Protein AF-A0A4S0MYR0-F1 (afdb_monomer_lite)

pLDDT: mean 72.83, std 17.64, range [42.56, 96.19]

Structure (mmCIF, N/CA/C/O backbone):
data_AF-A0A4S0MYR0-F1
#
_entry.id   AF-A0A4S0MYR0-F1
#
loop_
_atom_site.group_PDB
_atom_site.id
_atom_site.type_symbol
_atom_site.label_atom_id
_atom_site.label_alt_id
_atom_site.label_comp_id
_atom_site.label_asym_id
_atom_site.label_entity_id
_atom_site.label_seq_id
_atom_site.pdbx_PDB_ins_code
_atom_site.Cartn_x
_atom_site.Cartn_y
_atom_site.Cartn_z
_atom_site.occupancy
_atom_site.B_iso_or_equiv
_atom_site.auth_seq_id
_atom_site.auth_comp_id
_atom_site.auth_asym_id
_atom_site.auth_atom_id
_atom_site.pdbx_PDB_model_num
ATOM 1 N N . LEU A 1 1 ? -8.729 -3.892 2.488 1.00 91.56 1 LEU A N 1
ATOM 2 C CA . LEU A 1 1 ? -7.542 -4.515 1.867 1.00 91.56 1 LEU A CA 1
ATOM 3 C C . LEU A 1 1 ? -7.218 -3.706 0.624 1.00 91.56 1 LEU A C 1
ATOM 5 O O . LEU A 1 1 ? -8.110 -3.538 -0.197 1.00 91.56 1 LEU A O 1
ATOM 9 N N . ILE A 1 2 ? -6.002 -3.182 0.514 1.00 94.56 2 ILE A N 1
ATOM 10 C CA . ILE A 1 2 ? -5.519 -2.456 -0.670 1.00 94.56 2 ILE A CA 1
ATOM 11 C C . ILE A 1 2 ? -4.563 -3.374 -1.428 1.00 94.56 2 ILE A C 1
ATOM 13 O O . ILE A 1 2 ? -3.696 -3.988 -0.813 1.00 94.56 2 ILE A O 1
ATOM 17 N N . VAL A 1 3 ? -4.707 -3.454 -2.749 1.00 94.19 3 VAL A N 1
ATOM 18 C CA . VAL A 1 3 ? -3.773 -4.165 -3.633 1.00 94.19 3 VAL A CA 1
ATOM 19 C C . VAL A 1 3 ? -3.259 -3.166 -4.656 1.00 94.19 3 VAL A C 1
ATOM 21 O O . VAL A 1 3 ? -4.062 -2.503 -5.309 1.00 94.19 3 VAL A O 1
ATOM 24 N N . MET A 1 4 ? -1.940 -3.034 -4.787 1.00 91.19 4 MET A N 1
ATOM 25 C CA . MET A 1 4 ? -1.348 -2.111 -5.755 1.00 91.19 4 MET A CA 1
ATOM 26 C C . MET A 1 4 ? -0.066 -2.656 -6.380 1.00 91.19 4 MET A C 1
ATOM 28 O O . MET A 1 4 ? 0.728 -3.336 -5.726 1.00 91.19 4 MET A O 1
ATOM 32 N N . GLY A 1 5 ? 0.121 -2.328 -7.659 1.00 86.94 5 GLY A N 1
ATOM 33 C CA . GLY A 1 5 ? 1.371 -2.561 -8.372 1.00 86.94 5 GLY A CA 1
ATOM 34 C C . GLY A 1 5 ? 2.444 -1.577 -7.915 1.00 86.94 5 GLY A C 1
ATOM 35 O O . GLY A 1 5 ? 2.153 -0.400 -7.686 1.00 86.94 5 GLY A O 1
ATOM 36 N N . VAL A 1 6 ? 3.678 -2.054 -7.772 1.00 84.31 6 VAL A N 1
ATOM 37 C CA . VAL A 1 6 ? 4.830 -1.225 -7.410 1.00 84.31 6 VAL A CA 1
ATOM 38 C C . VAL A 1 6 ? 6.012 -1.523 -8.320 1.00 84.31 6 VAL A C 1
ATOM 40 O O . VAL A 1 6 ? 6.336 -2.676 -8.596 1.00 84.31 6 VAL A O 1
ATOM 43 N N . THR A 1 7 ? 6.693 -0.475 -8.765 1.00 76.56 7 THR A N 1
ATOM 44 C CA . THR A 1 7 ? 7.969 -0.615 -9.467 1.00 76.56 7 THR A CA 1
ATOM 45 C C . THR A 1 7 ? 9.078 -0.688 -8.427 1.00 76.56 7 THR A C 1
ATOM 47 O O . THR A 1 7 ? 9.278 0.265 -7.670 1.00 76.56 7 THR A O 1
ATOM 50 N N . ARG A 1 8 ? 9.803 -1.808 -8.371 1.00 70.12 8 ARG A N 1
ATOM 51 C CA . ARG A 1 8 ? 11.020 -1.903 -7.561 1.00 70.12 8 ARG A CA 1
ATOM 52 C C . ARG A 1 8 ? 12.162 -1.230 -8.328 1.00 70.12 8 ARG A C 1
ATOM 54 O O . ARG A 1 8 ? 12.394 -1.551 -9.490 1.00 70.12 8 ARG A O 1
ATOM 61 N N . ARG A 1 9 ? 12.886 -0.303 -7.696 1.00 66.75 9 ARG A N 1
ATOM 62 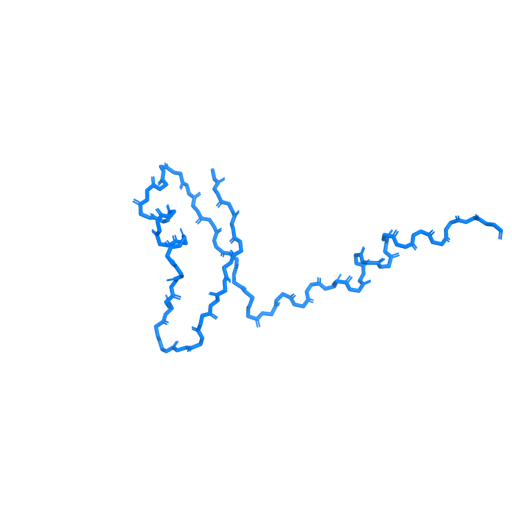C CA . ARG A 1 9 ? 14.185 0.150 -8.219 1.00 66.75 9 ARG A CA 1
ATOM 63 C C . ARG A 1 9 ? 15.250 -0.848 -7.765 1.00 66.75 9 ARG A C 1
ATOM 65 O O . ARG A 1 9 ? 15.298 -1.169 -6.583 1.00 66.75 9 ARG A O 1
ATOM 72 N N . GLN A 1 10 ? 16.048 -1.377 -8.693 1.00 58.34 10 GLN A N 1
ATOM 73 C CA . GLN A 1 10 ? 17.103 -2.343 -8.367 1.00 58.34 10 GLN A CA 1
ATOM 74 C C . GLN A 1 10 ? 18.177 -1.687 -7.477 1.00 58.34 10 GLN A C 1
ATOM 76 O O . GLN A 1 10 ? 18.687 -0.619 -7.814 1.00 58.34 10 GLN A O 1
ATOM 81 N N . GLY A 1 11 ? 18.488 -2.326 -6.345 1.00 58.66 11 GLY A N 1
ATOM 82 C CA . GLY A 1 11 ? 19.435 -1.894 -5.310 1.00 58.66 11 GLY A CA 1
ATOM 83 C C . GLY A 1 11 ? 19.321 -2.795 -4.070 1.00 58.66 11 GLY A C 1
ATOM 84 O O . GLY A 1 11 ? 18.317 -3.491 -3.922 1.00 58.66 11 GLY A O 1
ATOM 85 N N . GLU A 1 12 ? 20.343 -2.823 -3.204 1.00 56.34 12 GLU A N 1
ATOM 86 C CA . GLU A 1 12 ? 20.383 -3.695 -2.006 1.00 56.34 12 GLU A CA 1
ATOM 87 C C . GLU A 1 12 ? 19.239 -3.417 -1.012 1.00 56.34 12 GLU A C 1
ATOM 89 O O . GLU A 1 12 ? 18.837 -4.307 -0.263 1.00 56.34 12 GLU A O 1
ATOM 94 N N . GLU A 1 13 ? 18.652 -2.217 -1.057 1.00 62.25 13 GLU A N 1
ATOM 95 C CA . GLU A 1 13 ? 17.450 -1.866 -0.308 1.00 62.25 13 GLU A CA 1
ATOM 96 C C . GLU A 1 13 ? 16.223 -1.783 -1.219 1.00 62.25 13 GLU A C 1
ATOM 98 O O . GLU A 1 13 ? 16.224 -1.167 -2.286 1.00 62.25 13 GLU A O 1
ATOM 103 N N . LEU A 1 14 ? 15.131 -2.384 -0.753 1.00 66.12 14 LEU A N 1
ATOM 104 C CA . LEU A 1 14 ? 13.816 -2.339 -1.381 1.00 66.12 14 LEU A CA 1
ATOM 105 C C . LEU A 1 14 ? 13.207 -0.943 -1.228 1.00 66.12 14 LEU A C 1
ATOM 107 O O . LEU A 1 14 ? 12.326 -0.726 -0.397 1.00 66.12 14 LEU A O 1
ATOM 111 N N . ILE A 1 15 ? 13.689 0.025 -2.006 1.00 71.19 15 ILE A N 1
ATOM 112 C CA . ILE A 1 15 ? 13.196 1.399 -1.917 1.00 71.19 15 ILE A CA 1
ATOM 113 C C . ILE A 1 15 ? 11.848 1.495 -2.640 1.00 71.19 15 ILE A C 1
ATOM 115 O O . ILE A 1 15 ? 11.757 1.412 -3.868 1.00 71.19 15 ILE A O 1
ATOM 119 N N . PHE A 1 16 ? 10.784 1.681 -1.859 1.00 81.94 16 PHE A N 1
ATOM 120 C CA . PHE A 1 16 ? 9.450 2.000 -2.356 1.00 81.94 16 PHE A CA 1
ATOM 121 C C . PHE A 1 16 ? 9.365 3.462 -2.814 1.00 81.94 16 PHE A C 1
ATOM 123 O O . PHE A 1 16 ? 9.959 4.352 -2.208 1.00 81.94 16 PHE A O 1
ATOM 130 N N . GLY A 1 17 ? 8.571 3.733 -3.853 1.00 82.62 17 GLY A N 1
ATOM 131 C CA . GLY A 1 17 ? 8.261 5.107 -4.261 1.00 82.62 17 GLY A CA 1
ATOM 132 C C . GLY A 1 17 ? 7.453 5.877 -3.205 1.00 82.62 17 GLY A C 1
ATOM 133 O O . GLY A 1 17 ? 6.905 5.294 -2.262 1.00 82.62 17 GLY A O 1
ATOM 134 N N . GLU A 1 18 ? 7.334 7.195 -3.382 1.00 86.06 18 GLU A N 1
ATOM 135 C CA . GLU A 1 18 ? 6.610 8.078 -2.453 1.00 86.06 18 GLU A CA 1
ATOM 136 C C . GLU A 1 18 ? 5.156 7.646 -2.242 1.00 86.06 18 GLU A C 1
ATOM 138 O O . GLU A 1 18 ? 4.682 7.581 -1.107 1.00 86.06 18 GLU A O 1
ATOM 143 N N . THR A 1 19 ? 4.462 7.278 -3.322 1.00 89.31 19 THR A N 1
ATOM 144 C CA . THR A 1 19 ? 3.067 6.827 -3.271 1.00 89.31 19 THR A CA 1
ATOM 145 C C . THR A 1 19 ? 2.915 5.585 -2.401 1.00 89.31 19 THR A C 1
ATOM 147 O O . THR A 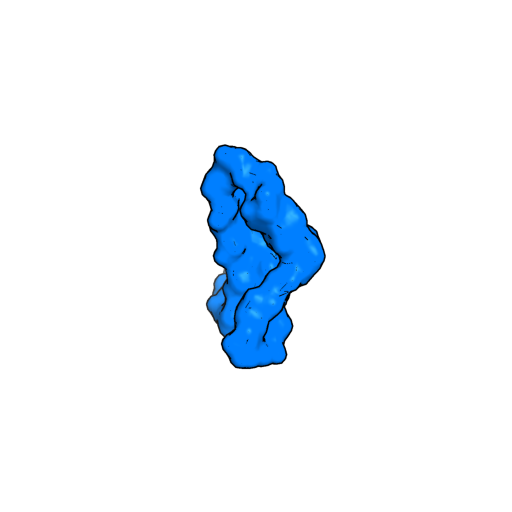1 19 ? 2.108 5.568 -1.473 1.00 89.31 19 THR A O 1
ATOM 150 N N . THR A 1 20 ? 3.724 4.558 -2.656 1.00 89.69 20 THR A N 1
ATOM 151 C CA . THR A 1 20 ? 3.707 3.313 -1.883 1.00 89.69 20 THR A CA 1
ATOM 152 C C . THR A 1 20 ? 4.045 3.577 -0.418 1.00 89.69 20 THR A C 1
ATOM 154 O O . THR A 1 20 ? 3.373 3.06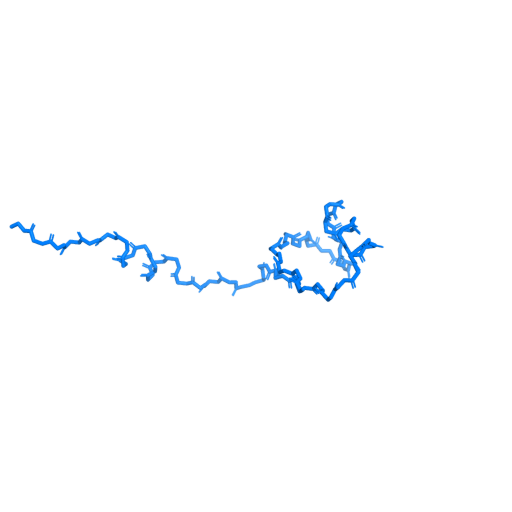2 0.473 1.00 89.69 20 THR A O 1
ATOM 157 N N . THR A 1 21 ? 5.025 4.443 -0.153 1.00 90.75 21 THR A N 1
ATOM 158 C CA . THR A 1 21 ? 5.406 4.837 1.209 1.00 90.75 21 THR A CA 1
ATOM 159 C C . THR A 1 21 ? 4.261 5.537 1.942 1.00 90.75 21 THR A C 1
ATOM 161 O O . THR A 1 21 ? 3.986 5.227 3.102 1.00 90.75 21 THR A O 1
ATOM 164 N N . ALA A 1 22 ? 3.558 6.458 1.280 1.00 92.94 22 ALA A N 1
ATOM 165 C CA . ALA A 1 22 ? 2.422 7.162 1.865 1.00 92.94 22 ALA A CA 1
ATOM 166 C C . ALA A 1 22 ? 1.260 6.210 2.191 1.00 92.94 22 ALA A C 1
ATOM 168 O O . ALA A 1 22 ? 0.673 6.313 3.269 1.00 92.94 22 ALA A O 1
ATOM 169 N N . VAL A 1 23 ? 0.967 5.260 1.296 1.00 92.75 23 VAL A N 1
ATOM 170 C CA . VAL A 1 23 ? -0.075 4.242 1.501 1.00 92.75 23 VAL A CA 1
ATOM 171 C C . VAL A 1 23 ? 0.281 3.327 2.671 1.00 92.75 23 VAL A C 1
ATOM 173 O O . VAL A 1 23 ? -0.534 3.165 3.578 1.00 92.75 23 VAL A O 1
ATOM 176 N N . LEU A 1 24 ? 1.504 2.787 2.708 1.00 90.62 24 LEU A N 1
ATOM 177 C CA . LEU A 1 24 ? 1.961 1.917 3.798 1.00 90.62 24 LEU A CA 1
ATOM 178 C C . LEU A 1 24 ? 1.926 2.616 5.162 1.00 90.62 24 LEU A C 1
ATOM 180 O O . LEU A 1 24 ? 1.567 1.996 6.157 1.00 90.62 24 LEU A O 1
ATOM 184 N N . ARG A 1 25 ? 2.268 3.909 5.219 1.00 93.62 25 ARG A N 1
ATOM 185 C CA . ARG A 1 25 ? 2.286 4.675 6.477 1.00 93.62 25 ARG A CA 1
ATOM 186 C C . ARG A 1 25 ? 0.902 5.045 7.005 1.00 93.62 25 ARG A C 1
ATOM 188 O O . ARG A 1 25 ? 0.784 5.335 8.191 1.00 93.62 25 ARG A O 1
ATOM 195 N N . ARG A 1 26 ? -0.112 5.134 6.141 1.00 96.00 26 ARG A N 1
ATOM 196 C CA . ARG A 1 26 ? -1.419 5.723 6.491 1.00 96.00 26 ARG A CA 1
ATOM 197 C C . ARG A 1 26 ? -2.594 4.759 6.376 1.00 96.00 26 ARG A C 1
ATOM 199 O O . ARG A 1 26 ? -3.669 5.084 6.871 1.00 96.00 26 ARG A O 1
ATOM 206 N N . SER A 1 27 ? -2.434 3.617 5.709 1.00 93.88 27 SER A N 1
ATOM 207 C CA . SER A 1 27 ? -3.543 2.688 5.496 1.00 93.88 27 SER A CA 1
ATOM 208 C C . SER A 1 27 ? -4.012 2.071 6.821 1.00 93.88 27 SER A C 1
ATOM 210 O O . SER A 1 27 ? -3.210 1.438 7.506 1.00 93.88 27 SER A O 1
ATOM 212 N N . PRO A 1 28 ? -5.312 2.160 7.163 1.00 95.31 28 PRO A N 1
ATOM 213 C CA . PRO A 1 28 ? -5.877 1.482 8.329 1.00 95.31 28 PRO A CA 1
ATOM 214 C C . PRO A 1 28 ? -6.180 -0.002 8.061 1.00 95.31 28 PRO A C 1
ATOM 216 O O . PRO A 1 28 ? -6.728 -0.690 8.917 1.00 95.31 28 PRO A O 1
ATOM 219 N N . CYS A 1 29 ? -5.896 -0.500 6.853 1.00 95.00 29 CYS A N 1
ATOM 220 C CA . CYS A 1 29 ? -6.202 -1.865 6.445 1.00 95.00 29 CYS A CA 1
ATOM 221 C C . CYS A 1 29 ? -4.985 -2.551 5.805 1.00 95.00 29 CYS A C 1
ATOM 223 O O . CYS A 1 29 ? -4.055 -1.860 5.376 1.00 95.00 29 CYS A O 1
ATOM 225 N N . PRO A 1 30 ? -4.990 -3.893 5.692 1.00 96.19 30 PRO A N 1
ATOM 226 C CA . PRO A 1 30 ? -3.879 -4.617 5.085 1.00 96.19 30 PRO A CA 1
ATOM 227 C C . PRO A 1 30 ? -3.602 -4.139 3.652 1.00 96.19 30 PRO A C 1
ATOM 229 O O . PRO A 1 30 ? -4.542 -3.862 2.897 1.00 96.19 30 PRO A O 1
ATOM 232 N N . VAL A 1 31 ? -2.320 -4.055 3.290 1.00 94.38 31 VAL A N 1
ATOM 233 C CA . VAL A 1 31 ? -1.837 -3.628 1.968 1.00 94.38 31 VAL A CA 1
ATOM 234 C C . VAL A 1 31 ? -1.000 -4.750 1.361 1.00 94.38 31 VAL A C 1
ATOM 236 O O . VAL A 1 31 ? -0.083 -5.256 2.002 1.00 94.38 31 VAL A O 1
ATOM 239 N N . VAL A 1 32 ? -1.309 -5.127 0.125 1.00 93.06 32 VAL A N 1
ATOM 240 C CA . VAL A 1 32 ? -0.570 -6.114 -0.667 1.00 93.06 32 VAL A CA 1
ATOM 241 C C . VAL A 1 32 ? 0.113 -5.385 -1.815 1.00 93.06 32 VAL A C 1
ATOM 243 O O . VAL A 1 32 ? -0.545 -4.719 -2.619 1.00 93.06 32 VAL A O 1
ATOM 246 N N . LEU A 1 33 ? 1.436 -5.509 -1.882 1.00 88.62 33 LEU A N 1
ATOM 247 C CA . LEU A 1 33 ? 2.252 -4.923 -2.938 1.00 88.62 33 LEU A CA 1
ATOM 248 C C . LEU A 1 33 ? 2.647 -6.006 -3.931 1.00 88.62 33 LEU A C 1
ATOM 250 O O . LEU A 1 33 ? 3.180 -7.043 -3.539 1.00 88.62 33 LEU A O 1
ATOM 254 N N . ILE A 1 34 ? 2.396 -5.748 -5.209 1.00 86.94 34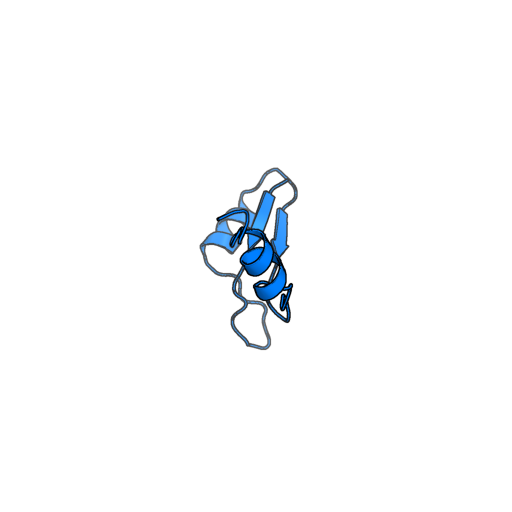 ILE A N 1
ATOM 255 C CA . ILE A 1 34 ? 2.781 -6.636 -6.303 1.00 86.94 34 ILE A CA 1
ATOM 256 C C . ILE A 1 34 ? 3.912 -5.955 -7.072 1.00 86.94 34 ILE A C 1
ATOM 258 O O . ILE A 1 34 ? 3.685 -4.933 -7.720 1.00 86.94 34 ILE A O 1
ATOM 262 N N . SER A 1 35 ? 5.131 -6.486 -6.960 1.00 79.25 35 SER A N 1
ATOM 263 C CA . SER A 1 35 ? 6.291 -6.033 -7.731 1.00 79.25 35 SER A CA 1
ATOM 264 C C . SER A 1 35 ? 6.534 -6.938 -8.931 1.00 79.25 35 SER A C 1
ATOM 266 O O . SER A 1 35 ? 6.376 -8.159 -8.851 1.00 79.25 35 SER A O 1
ATOM 268 N N . ASP A 1 36 ? 6.941 -6.337 -10.042 1.00 71.81 36 ASP A N 1
ATOM 269 C CA . ASP A 1 36 ? 7.327 -7.080 -11.233 1.00 71.81 36 ASP A CA 1
ATOM 270 C C . ASP A 1 36 ? 8.794 -7.509 -11.127 1.00 71.81 36 ASP A C 1
ATOM 272 O O . ASP A 1 36 ? 9.702 -6.784 -11.520 1.00 71.81 36 ASP A O 1
ATOM 276 N N . GLU A 1 37 ? 9.040 -8.672 -10.525 1.00 60.75 37 GLU A N 1
ATOM 277 C CA . GLU A 1 37 ? 10.318 -9.362 -10.742 1.00 60.75 37 GLU A CA 1
ATOM 278 C C . GLU A 1 37 ? 10.200 -10.346 -11.918 1.00 60.75 37 GLU A C 1
ATOM 280 O O . GLU A 1 37 ? 11.198 -10.601 -12.582 1.00 60.75 37 GLU A O 1
ATOM 285 N N . ARG A 1 38 ? 8.998 -10.900 -12.167 1.00 52.75 38 ARG A N 1
ATOM 286 C CA . ARG A 1 38 ? 8.604 -11.751 -13.308 1.00 52.75 38 ARG A CA 1
ATOM 287 C C . ARG A 1 38 ? 7.082 -11.941 -13.342 1.00 52.75 38 ARG A C 1
ATOM 289 O O . ARG A 1 38 ? 6.602 -13.073 -13.258 1.00 52.75 38 ARG A O 1
ATOM 296 N N . VAL A 1 39 ? 6.294 -10.883 -13.502 1.00 50.84 39 VAL A N 1
ATOM 297 C CA . VAL A 1 39 ? 4.924 -11.082 -14.009 1.00 50.84 39 VAL A CA 1
ATOM 298 C C . VAL A 1 39 ? 5.000 -11.083 -15.538 1.00 50.84 39 VAL A C 1
ATOM 300 O O . VAL A 1 39 ? 4.356 -10.299 -16.214 1.00 50.84 39 VAL A O 1
ATOM 303 N N . GLN A 1 40 ? 5.732 -12.052 -16.111 1.00 50.16 40 GLN A N 1
ATOM 304 C CA . GLN A 1 40 ? 5.452 -12.529 -17.474 1.00 50.16 40 GLN A CA 1
ATOM 305 C C . GLN A 1 40 ? 4.146 -13.334 -17.451 1.00 50.16 40 GLN A C 1
ATOM 307 O O . GLN A 1 40 ? 4.094 -14.504 -17.819 1.00 50.16 40 GLN A O 1
ATOM 312 N N . ARG A 1 41 ? 3.082 -12.739 -16.913 1.00 49.72 41 ARG A N 1
ATOM 313 C CA . ARG A 1 41 ? 1.756 -13.326 -16.950 1.00 49.72 41 ARG A CA 1
ATOM 314 C C . ARG A 1 41 ? 1.139 -12.905 -18.260 1.00 49.72 41 ARG A C 1
ATOM 316 O O . ARG A 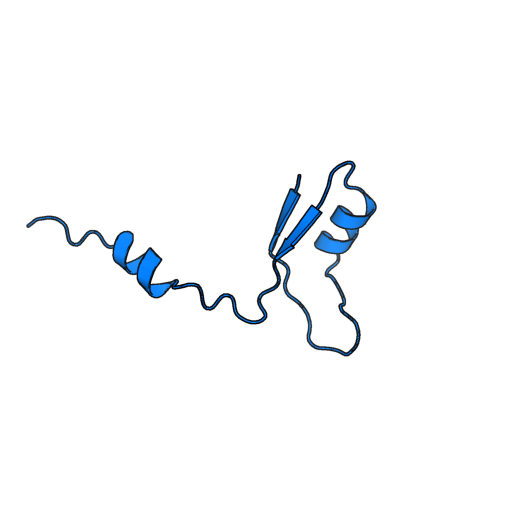1 41 ? 0.370 -11.953 -18.280 1.00 49.72 41 ARG A O 1
ATOM 323 N N . ASP A 1 42 ? 1.512 -13.633 -19.304 1.00 48.84 42 ASP A N 1
ATOM 324 C CA . ASP A 1 42 ? 0.615 -13.953 -20.408 1.00 48.84 42 ASP A CA 1
ATOM 325 C C . ASP A 1 42 ? -0.234 -12.768 -20.895 1.00 48.84 42 ASP A C 1
ATOM 327 O O . ASP A 1 42 ? -1.457 -12.833 -21.050 1.00 48.84 42 ASP A O 1
ATOM 331 N N . GLU A 1 43 ? 0.432 -11.630 -21.104 1.00 52.81 43 GLU A N 1
ATOM 332 C CA . GLU A 1 43 ? -0.176 -10.481 -21.770 1.00 52.81 43 GLU A CA 1
ATOM 333 C C . GLU A 1 43 ? -0.597 -10.898 -23.188 1.00 52.81 43 GLU A C 1
ATOM 335 O O . GLU A 1 43 ? -1.677 -10.527 -23.642 1.00 52.81 43 GLU A O 1
ATOM 340 N N . SER A 1 44 ? 0.163 -11.819 -23.801 1.00 50.97 44 SER A N 1
ATOM 341 C CA . SER A 1 44 ? -0.188 -12.504 -25.047 1.00 50.97 44 SER A CA 1
ATOM 342 C C . SER A 1 44 ? -1.478 -13.337 -24.964 1.00 50.97 44 SER A C 1
ATOM 344 O O . SE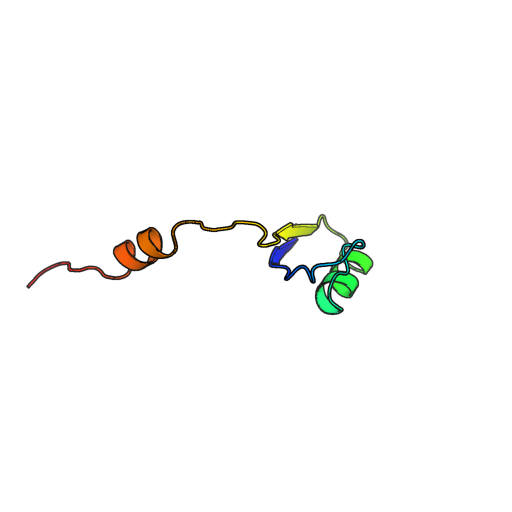R A 1 44 ? -2.301 -13.216 -25.869 1.00 50.97 44 SER A O 1
ATOM 346 N N . GLU A 1 45 ? -1.734 -14.124 -23.906 1.00 52.75 45 GLU A N 1
ATOM 347 C CA . GLU A 1 45 ? -3.010 -14.862 -23.775 1.00 52.75 45 GLU A CA 1
ATOM 348 C C . GLU A 1 45 ? -4.204 -13.927 -23.524 1.00 52.75 45 GLU A C 1
ATOM 350 O O . GLU A 1 45 ? -5.283 -14.129 -24.084 1.00 52.75 45 GLU A O 1
ATOM 355 N N . ARG A 1 46 ? -4.048 -12.869 -22.713 1.00 56.78 46 ARG A N 1
ATOM 356 C CA . ARG A 1 46 ? -5.154 -11.931 -22.424 1.00 56.78 46 ARG A CA 1
ATOM 357 C C . ARG A 1 46 ? -5.459 -10.980 -23.583 1.00 56.78 46 ARG A C 1
ATOM 359 O O . ARG A 1 46 ? -6.605 -10.545 -23.715 1.00 56.78 46 ARG A O 1
ATOM 366 N N . GLU A 1 47 ? -4.477 -10.661 -24.421 1.00 55.91 47 GLU A N 1
ATOM 367 C CA . GLU A 1 47 ? -4.671 -9.876 -25.645 1.00 55.91 47 GLU A CA 1
ATOM 368 C C . GLU A 1 47 ? -5.254 -10.713 -26.797 1.00 55.91 47 GLU A C 1
ATOM 370 O O . GLU A 1 47 ? -6.121 -10.224 -27.530 1.00 55.91 47 GLU A O 1
ATOM 375 N N . ALA A 1 48 ? -4.900 -12.001 -26.890 1.00 55.03 48 ALA A N 1
ATOM 376 C CA . ALA A 1 48 ? -5.533 -12.937 -27.823 1.00 55.03 48 ALA A CA 1
ATOM 377 C C . ALA A 1 48 ? -7.030 -13.140 -27.522 1.00 55.03 48 ALA A C 1
ATOM 379 O O . ALA A 1 48 ? -7.836 -13.233 -28.443 1.00 55.03 48 ALA A O 1
ATOM 380 N N . VAL A 1 49 ? -7.430 -13.124 -26.245 1.00 60.94 49 VAL A N 1
ATOM 381 C CA . VAL A 1 49 ? -8.848 -13.221 -25.843 1.00 60.94 49 VAL A CA 1
ATOM 382 C C . VAL A 1 49 ? -9.623 -11.916 -26.098 1.00 60.94 49 VAL A C 1
ATOM 384 O O . VAL A 1 49 ? -10.829 -11.960 -26.337 1.00 60.94 49 VAL A O 1
ATOM 387 N N . ARG A 1 50 ? -8.958 -10.747 -26.087 1.00 58.78 50 ARG A N 1
ATOM 388 C CA . ARG A 1 50 ? -9.587 -9.454 -26.435 1.00 58.78 50 ARG A CA 1
ATOM 389 C C . ARG A 1 50 ? -9.789 -9.285 -27.937 1.00 58.78 50 ARG A C 1
ATOM 391 O O . ARG A 1 50 ? -10.761 -8.654 -28.348 1.00 58.78 50 ARG A O 1
ATOM 398 N N . THR A 1 51 ? -8.903 -9.855 -28.748 1.00 56.56 51 THR A N 1
ATOM 399 C CA . THR A 1 51 ? -9.060 -9.883 -30.204 1.00 56.56 51 THR A CA 1
ATOM 400 C C . THR A 1 51 ? -9.981 -11.033 -30.575 1.00 56.56 51 THR A C 1
ATOM 402 O O . THR A 1 51 ? -9.557 -12.063 -31.088 1.00 56.56 51 THR A O 1
ATOM 405 N N . GLY A 1 52 ? -11.269 -10.864 -30.284 1.00 53.25 52 GLY A N 1
ATOM 406 C CA . GLY A 1 52 ? -12.302 -11.702 -30.862 1.00 53.25 52 GLY A CA 1
ATOM 407 C C . GLY A 1 52 ? -12.241 -11.614 -32.386 1.00 53.25 52 GLY A C 1
ATOM 408 O O . GLY A 1 52 ? -12.918 -10.790 -32.988 1.00 53.25 52 GLY A O 1
ATOM 409 N N . ALA A 1 53 ? -11.475 -12.501 -33.020 1.00 56.78 53 ALA A N 1
ATOM 410 C CA . ALA A 1 53 ? -11.742 -12.955 -34.377 1.00 56.78 53 ALA A CA 1
ATOM 411 C C . ALA A 1 53 ? -12.960 -13.891 -34.311 1.00 56.78 53 ALA A C 1
ATOM 413 O O . ALA A 1 53 ? -12.877 -15.102 -34.496 1.00 56.78 53 ALA A O 1
ATOM 414 N N . GLY A 1 54 ? -14.093 -13.303 -33.931 1.00 53.72 54 GLY A N 1
ATOM 415 C CA . GLY A 1 54 ? -15.415 -13.883 -34.017 1.00 53.72 54 GLY A CA 1
ATOM 416 C C . GLY A 1 54 ? -16.135 -13.246 -35.195 1.00 53.72 54 GLY A C 1
ATOM 417 O O . GLY A 1 54 ? -16.495 -12.075 -35.140 1.00 53.72 54 GLY A O 1
ATOM 418 N N . THR A 1 55 ? -16.382 -14.080 -36.204 1.00 48.81 55 THR A N 1
ATOM 419 C CA . THR A 1 55 ? -17.448 -13.997 -37.218 1.00 48.81 55 THR A CA 1
ATOM 420 C C . THR A 1 55 ? -17.380 -12.908 -38.293 1.00 48.81 55 THR A C 1
ATOM 422 O O . THR A 1 55 ? -17.648 -11.734 -38.053 1.00 48.81 55 THR A O 1
ATOM 425 N N . GLY A 1 56 ? -17.140 -13.397 -39.513 1.00 42.56 56 GLY A N 1
ATOM 426 C CA . GLY A 1 56 ? -17.356 -12.776 -40.816 1.00 42.56 56 GLY A CA 1
ATOM 427 C C . GLY A 1 56 ? -17.005 -13.786 -41.895 1.00 42.56 56 GLY A C 1
ATOM 428 O O . GLY A 1 56 ? -15.811 -13.825 -42.252 1.00 42.56 56 GLY A O 1
#

Sequence (56 aa):
LIVMGVTRRQGEELIFGETTTAVLRRSPCPVVLISDERVQRDESEREAVRTGAGTG

Secondary structure (DSSP, 8-state):
-EEEEEPPPPSSS----HHHHHHHHH-SS-EEEEE-SS----HHHHHHHHS-----

Foldseek 3Di:
DAEDEFEADDDPDRDGDPVVVVCVVDPPDDYHYDYPPPPPPPPVVVVVVVPPPPDD

Radius of gyration: 16.88 Å; chains: 1; bounding box: 38×23×49 Å